Protein AF-A0A6L2PHE8-F1 (afdb_monomer)

Foldseek 3Di:
DDDDDDDDPDDPPPDDPDDPVPDDDDPDDPVVVVVVVVVVVVVVVVVVVVVVVVVVVCCVPVPPDDPCPDDDDDDPVRVVVD

Sequence (82 aa):
AAITHVRAYHPPAHHKPPTMDDLPVPQGSWKAQHDANQARYNIHLIGGVTFLALTVGYIAKSGLIDFNFFPPTLTDEEMKNM

Mean predicted aligned error: 13.43 Å

Radius of gyration: 36.27 Å; Cα contacts (8 Å, |Δi|>4): 4; chains: 1; bounding box: 77×40×94 Å

pLDDT: mean 84.85, std 13.29, range [41.81, 98.75]

Organism: Coptotermes formosanus (NCBI:txid36987)

Secondary structure (DSSP, 8-state):
--------SS---SSPPP-GGGSPPPPS-HHHHHHHHHHHHHHHHHHHHHHHHHHHHHHHHH-S-----SPPPPPHHHHHT-

Solvent-accessible surface area (backbone atoms only — not comparable to full-atom values): 5587 Å² total; per-residue (Å²): 135,87,83,80,80,78,85,72,95,62,80,86,65,98,60,84,77,93,50,83,84,75,51,89,71,86,81,77,59,68,63,60,56,50,53,54,50,49,57,54,51,52,51,52,50,51,52,51,52,52,51,50,52,52,51,53,55,45,45,75,70,65,70,82,62,85,78,72,88,59,82,87,73,81,49,75,70,57,63,73,75,109

InterPro domains:
  IPR031973 Deltamethrin resistance protein prag01 [PF16020] (21-72)

Structure (mmCIF, N/CA/C/O backbone):
data_AF-A0A6L2PHE8-F1
#
_entry.id   AF-A0A6L2PHE8-F1
#
loop_
_atom_site.group_PDB
_atom_site.id
_atom_site.type_symbol
_atom_site.label_atom_id
_atom_site.label_alt_id
_atom_site.label_comp_id
_atom_site.label_asym_id
_atom_site.label_entity_id
_atom_site.label_seq_id
_atom_site.pdbx_PDB_ins_code
_atom_site.Cartn_x
_atom_site.Cartn_y
_atom_site.Cartn_z
_atom_site.occupancy
_atom_site.B_iso_or_equiv
_atom_site.auth_seq_id
_atom_site.auth_comp_id
_atom_site.auth_asym_id
_atom_site.auth_atom_id
_atom_site.pdbx_PDB_model_num
ATOM 1 N N . ALA A 1 1 ? 47.322 -17.409 -48.442 1.00 41.81 1 ALA A N 1
ATOM 2 C CA . ALA A 1 1 ? 46.952 -17.198 -47.028 1.00 41.81 1 ALA A CA 1
ATOM 3 C C . ALA A 1 1 ? 47.222 -18.495 -46.276 1.00 41.81 1 ALA A C 1
ATOM 5 O O . ALA A 1 1 ? 46.719 -19.525 -46.703 1.00 41.81 1 ALA A O 1
ATOM 6 N N . ALA A 1 2 ? 48.089 -18.481 -45.262 1.00 44.62 2 ALA A N 1
ATOM 7 C CA . ALA A 1 2 ? 48.450 -19.686 -44.515 1.00 44.62 2 ALA A CA 1
ATOM 8 C C . ALA A 1 2 ? 47.407 -19.951 -43.418 1.00 44.62 2 ALA A C 1
ATOM 10 O O . ALA A 1 2 ? 47.146 -19.073 -42.599 1.00 44.62 2 ALA A O 1
ATOM 11 N N . ILE A 1 3 ? 46.800 -21.140 -43.420 1.00 59.12 3 ILE A N 1
ATOM 12 C CA . ILE A 1 3 ? 45.909 -21.591 -42.347 1.00 59.12 3 ILE A CA 1
ATOM 13 C C . ILE A 1 3 ? 46.792 -22.164 -41.237 1.00 59.12 3 ILE A C 1
ATOM 15 O O . ILE A 1 3 ? 47.334 -23.262 -41.358 1.00 59.12 3 ILE A O 1
ATOM 19 N N . THR A 1 4 ? 46.971 -21.400 -40.162 1.00 60.81 4 THR A N 1
ATOM 20 C CA . THR A 1 4 ? 47.651 -21.871 -38.953 1.00 60.81 4 THR A CA 1
ATOM 21 C C . THR A 1 4 ? 46.747 -22.872 -38.237 1.00 60.81 4 THR A C 1
ATOM 23 O O . THR A 1 4 ? 45.787 -22.490 -37.572 1.00 60.81 4 THR A O 1
ATOM 26 N N . HIS A 1 5 ? 47.044 -24.166 -38.361 1.00 57.34 5 HIS A N 1
ATOM 27 C CA . HIS A 1 5 ? 46.414 -25.198 -37.541 1.00 57.34 5 HIS A CA 1
ATOM 28 C C . HIS A 1 5 ? 46.953 -25.114 -36.108 1.00 57.34 5 HIS A C 1
ATOM 30 O O . HIS A 1 5 ? 48.077 -25.530 -35.826 1.00 57.34 5 HIS A O 1
ATOM 36 N N . VAL A 1 6 ? 46.147 -24.581 -35.191 1.00 61.78 6 VAL A N 1
ATOM 37 C CA . VAL A 1 6 ? 46.410 -24.666 -33.751 1.00 61.78 6 VAL A CA 1
ATOM 38 C C . VAL A 1 6 ? 46.255 -26.133 -33.335 1.00 61.78 6 VAL A C 1
ATOM 40 O O . VAL A 1 6 ? 45.173 -26.706 -33.455 1.00 61.78 6 VAL A O 1
ATOM 43 N N . ARG A 1 7 ? 47.341 -26.774 -32.884 1.00 59.75 7 ARG A N 1
ATOM 44 C CA . ARG A 1 7 ? 47.286 -28.139 -32.337 1.00 59.75 7 ARG A CA 1
ATOM 45 C C . 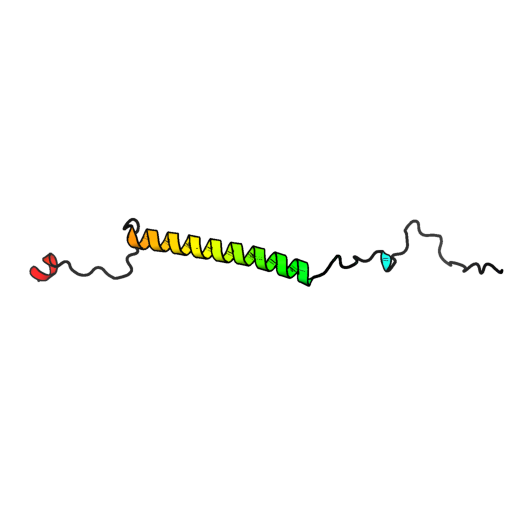ARG A 1 7 ? 46.566 -28.111 -30.987 1.00 59.75 7 ARG A C 1
ATOM 47 O O . ARG A 1 7 ? 47.109 -27.592 -30.017 1.00 59.75 7 ARG A O 1
ATOM 54 N N . ALA A 1 8 ? 45.376 -28.698 -30.912 1.00 59.91 8 ALA A N 1
ATOM 55 C CA . ALA A 1 8 ? 44.736 -29.018 -29.639 1.00 59.91 8 ALA A CA 1
ATOM 56 C C . ALA A 1 8 ? 45.344 -30.321 -29.077 1.00 59.91 8 ALA A C 1
ATOM 58 O O . ALA A 1 8 ? 45.394 -31.327 -29.778 1.00 59.91 8 ALA A O 1
ATOM 59 N N . TYR A 1 9 ? 45.840 -30.297 -27.834 1.00 59.53 9 TYR A N 1
ATOM 60 C CA . TYR A 1 9 ? 46.505 -31.439 -27.170 1.00 59.53 9 TYR A CA 1
ATOM 61 C C . TYR A 1 9 ? 45.523 -32.489 -26.609 1.00 59.53 9 TYR A C 1
ATOM 63 O O . TYR A 1 9 ? 45.934 -33.575 -26.214 1.00 59.53 9 TYR A O 1
ATOM 71 N N . HIS A 1 10 ? 44.220 -32.199 -26.596 1.00 61.66 10 HIS A N 1
ATOM 72 C CA . HIS A 1 10 ? 43.192 -33.098 -26.074 1.00 61.66 10 HIS A CA 1
ATOM 73 C C . HIS A 1 10 ? 42.248 -33.559 -27.194 1.00 61.66 10 HIS A C 1
ATOM 75 O O . HIS A 1 10 ? 41.954 -32.762 -28.092 1.00 61.66 10 HIS A O 1
ATOM 81 N N . PRO A 1 11 ? 41.763 -34.818 -27.158 1.00 65.25 11 PRO A N 1
ATOM 82 C CA . PRO A 1 11 ? 40.727 -35.281 -28.076 1.00 65.25 11 PRO A CA 1
ATOM 83 C C . PRO A 1 11 ? 39.512 -34.341 -28.007 1.00 65.25 11 PRO A C 1
ATOM 85 O O . PRO A 1 11 ? 39.214 -33.834 -26.921 1.00 65.25 11 PRO A O 1
ATOM 88 N N . PRO A 1 12 ? 38.825 -34.075 -29.136 1.00 66.06 12 PRO A N 1
ATOM 89 C CA . PRO A 1 12 ? 37.693 -33.161 -29.165 1.00 66.06 12 PRO A CA 1
ATOM 90 C C . PRO A 1 12 ? 36.634 -33.678 -28.198 1.00 66.06 12 PRO A C 1
ATOM 92 O O . PRO A 1 12 ? 36.030 -34.728 -28.415 1.00 66.06 12 PRO A O 1
ATOM 95 N N . ALA A 1 13 ? 36.456 -32.970 -27.088 1.00 67.44 13 ALA A N 1
ATOM 96 C CA . ALA A 1 13 ? 35.439 -33.326 -26.128 1.00 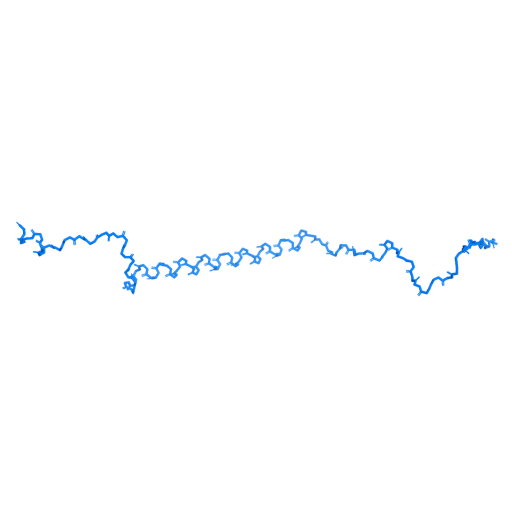67.44 13 ALA A CA 1
ATOM 97 C C . ALA A 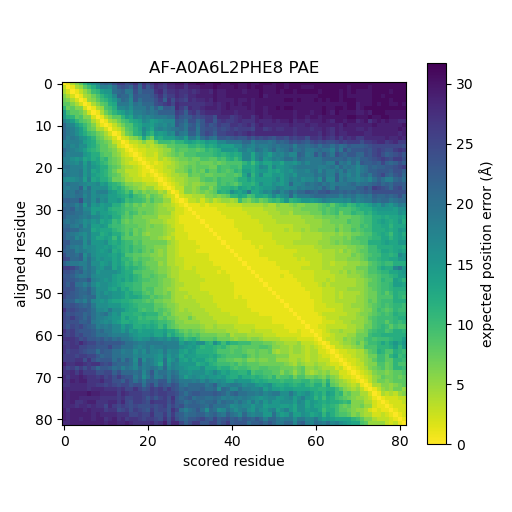1 13 ? 34.065 -33.198 -26.804 1.00 67.44 13 ALA A C 1
ATOM 99 O O . ALA A 1 13 ? 33.818 -32.245 -27.541 1.00 67.44 13 ALA A O 1
ATOM 100 N N . HIS A 1 14 ? 33.153 -34.138 -26.549 1.00 75.06 14 HIS A N 1
ATOM 101 C CA . HIS A 1 14 ? 31.797 -34.131 -27.120 1.00 75.06 14 HIS A CA 1
ATOM 102 C C . HIS A 1 14 ? 30.901 -32.982 -26.606 1.00 75.06 14 HIS A C 1
ATOM 104 O O . HIS A 1 14 ? 29.700 -32.981 -26.860 1.00 75.06 14 HIS A O 1
ATOM 110 N N . HIS A 1 15 ? 31.454 -32.015 -25.870 1.00 75.31 15 HIS A N 1
ATOM 111 C CA . HIS A 1 15 ? 30.734 -30.872 -25.323 1.00 75.31 15 HIS A CA 1
ATOM 112 C C . HIS A 1 15 ? 31.301 -29.558 -25.866 1.00 75.31 15 HIS A C 1
ATOM 114 O O . HIS A 1 15 ? 32.513 -29.394 -26.008 1.00 75.31 15 HIS A O 1
ATOM 120 N N . LYS A 1 16 ? 30.404 -28.608 -26.151 1.00 80.12 16 LYS A N 1
ATOM 121 C CA . LYS A 1 16 ? 30.765 -27.228 -26.491 1.00 80.12 16 LYS A CA 1
ATOM 122 C C . LYS A 1 16 ? 31.506 -26.614 -25.286 1.00 80.12 16 LYS A C 1
ATOM 124 O O . LYS A 1 16 ? 30.948 -26.646 -24.188 1.00 80.12 16 LYS A O 1
ATOM 129 N N . PRO A 1 17 ? 32.727 -26.071 -25.449 1.00 84.19 17 PRO A N 1
ATOM 130 C CA . PRO A 1 17 ? 33.390 -25.328 -24.383 1.00 84.19 17 PRO A CA 1
ATOM 131 C C . PRO A 1 17 ? 32.511 -24.150 -23.936 1.00 84.19 17 PRO A C 1
ATOM 133 O O . PRO A 1 17 ? 31.956 -23.477 -24.809 1.00 84.19 17 PRO A O 1
ATOM 136 N N . PRO A 1 18 ? 32.369 -23.890 -22.624 1.00 84.38 18 PRO A N 1
ATOM 137 C CA . PRO A 1 18 ? 31.604 -22.745 -22.152 1.00 84.38 18 PRO A CA 1
ATOM 138 C C . PRO A 1 18 ? 32.248 -21.452 -22.660 1.00 84.38 18 PRO A C 1
ATOM 140 O O . PRO A 1 18 ? 33.457 -21.245 -22.541 1.00 84.38 18 PRO A O 1
ATOM 143 N N . THR A 1 19 ? 31.426 -20.594 -23.249 1.00 86.06 19 THR A N 1
ATOM 144 C CA . THR A 1 19 ? 31.802 -19.290 -23.800 1.00 86.06 19 THR A CA 1
ATOM 145 C C . THR A 1 19 ? 31.129 -18.175 -23.006 1.00 86.06 19 THR A C 1
ATOM 147 O O . THR A 1 19 ? 30.110 -18.396 -22.357 1.00 86.06 19 THR A O 1
ATOM 150 N N . MET A 1 20 ? 31.682 -16.959 -23.057 1.00 88.12 20 MET A N 1
ATOM 151 C CA . MET A 1 20 ? 31.056 -15.787 -22.421 1.00 88.12 20 MET A CA 1
ATOM 152 C C . MET A 1 20 ? 29.643 -15.523 -22.978 1.00 88.12 20 MET A C 1
ATOM 154 O O . MET A 1 20 ? 28.789 -15.003 -22.268 1.00 88.12 20 MET A O 1
ATOM 158 N N . ASP A 1 21 ? 29.384 -15.951 -24.216 1.00 85.94 21 ASP A N 1
ATOM 159 C CA . ASP A 1 21 ? 28.079 -15.867 -24.880 1.00 85.94 21 ASP A CA 1
ATOM 160 C C . ASP A 1 21 ? 27.017 -16.792 -24.262 1.00 85.94 21 ASP A C 1
ATOM 162 O O . ASP A 1 21 ? 25.827 -16.605 -24.501 1.00 85.94 21 ASP A O 1
ATOM 166 N N . ASP A 1 22 ? 27.423 -17.786 -23.462 1.00 87.44 22 ASP A N 1
ATOM 167 C CA . ASP A 1 22 ? 26.500 -18.670 -22.741 1.00 87.44 22 ASP A CA 1
ATOM 168 C C . ASP A 1 22 ? 25.992 -18.034 -21.428 1.00 87.44 22 ASP A C 1
ATOM 170 O O . ASP A 1 22 ? 25.162 -18.622 -20.730 1.00 87.44 22 ASP A O 1
ATOM 174 N N . LEU A 1 23 ? 26.477 -16.838 -21.066 1.00 88.75 23 LEU A N 1
ATOM 175 C CA . LEU A 1 23 ? 26.000 -16.115 -19.891 1.00 88.75 23 LEU A CA 1
ATOM 176 C C . LEU A 1 23 ? 24.641 -15.445 -20.145 1.00 88.75 23 LEU A C 1
ATOM 178 O O . LEU A 1 23 ? 24.375 -14.954 -21.245 1.00 88.75 23 LEU A O 1
ATOM 182 N N . PRO A 1 24 ? 23.780 -15.344 -19.116 1.00 86.31 24 PRO A N 1
ATOM 183 C CA . PRO A 1 24 ? 22.542 -14.591 -19.226 1.00 86.31 24 PRO A CA 1
ATOM 184 C C . PRO A 1 24 ? 22.850 -13.113 -19.484 1.00 86.31 24 PRO A C 1
ATOM 186 O O . PRO A 1 24 ? 23.424 -12.418 -18.645 1.00 86.31 24 PRO A O 1
ATOM 189 N N . VAL A 1 25 ? 22.433 -12.622 -20.649 1.00 84.19 25 VAL A N 1
ATOM 190 C CA . VAL A 1 25 ? 22.500 -11.199 -20.978 1.00 84.19 25 VAL A CA 1
ATOM 191 C C . VAL A 1 25 ? 21.349 -10.486 -20.261 1.00 84.19 25 VAL A C 1
ATOM 193 O O . VAL A 1 25 ? 20.201 -10.931 -20.381 1.00 84.19 25 VAL A O 1
ATOM 196 N N . PRO A 1 26 ? 21.606 -9.391 -19.520 1.00 82.25 26 PRO A N 1
ATOM 197 C CA . PRO A 1 26 ? 20.548 -8.601 -18.906 1.00 82.25 26 PRO A CA 1
ATOM 198 C C . PRO A 1 26 ? 19.526 -8.168 -19.961 1.00 82.25 26 PRO A C 1
ATOM 200 O O . PRO A 1 26 ? 19.877 -7.518 -20.946 1.00 82.25 26 PRO A O 1
ATOM 203 N N . GLN A 1 27 ? 18.261 -8.543 -19.771 1.00 78.00 27 GLN A N 1
ATOM 204 C CA . GLN A 1 27 ? 17.196 -8.179 -20.700 1.00 78.00 27 GLN A CA 1
ATOM 205 C C . GLN A 1 27 ? 16.491 -6.905 -20.232 1.00 78.00 27 GLN A C 1
ATOM 207 O O . GLN A 1 27 ? 15.886 -6.868 -19.161 1.00 78.00 27 GLN A O 1
ATOM 212 N N . GLY A 1 28 ? 16.539 -5.870 -21.071 1.00 85.88 28 GLY A N 1
ATOM 213 C CA . GLY A 1 28 ? 15.822 -4.615 -20.858 1.00 85.88 28 GLY A CA 1
ATOM 214 C C . GLY A 1 28 ? 16.416 -3.703 -19.778 1.00 85.88 28 GLY A C 1
ATOM 215 O O . GLY A 1 28 ? 17.495 -3.931 -19.234 1.00 85.88 28 GLY A O 1
ATOM 216 N N . SER A 1 29 ? 15.698 -2.614 -19.490 1.00 90.25 29 SER A N 1
ATOM 217 C CA . SER A 1 29 ? 16.077 -1.653 -18.452 1.00 90.25 29 SER A CA 1
ATOM 218 C C . SER A 1 29 ? 15.541 -2.098 -17.095 1.00 90.25 29 SER A C 1
ATOM 220 O O . SER A 1 29 ? 14.325 -2.137 -16.891 1.00 90.25 29 SER A O 1
ATOM 222 N N . TRP A 1 30 ? 16.446 -2.349 -16.144 1.00 90.12 30 TRP A N 1
ATOM 223 C CA . TRP A 1 30 ? 16.096 -2.616 -14.744 1.00 90.12 30 TRP A CA 1
ATOM 224 C C . TRP A 1 30 ? 15.127 -1.567 -14.187 1.00 90.12 30 TRP A C 1
ATOM 226 O O . TRP A 1 30 ? 14.155 -1.909 -13.517 1.00 90.12 30 TRP A O 1
ATOM 236 N N . LYS A 1 31 ? 15.346 -0.290 -14.526 1.00 94.69 31 LYS A N 1
ATOM 237 C CA . LYS A 1 31 ? 14.521 0.818 -14.040 1.00 94.69 31 LYS A CA 1
ATOM 238 C C . LYS A 1 31 ? 13.072 0.698 -14.510 1.00 94.69 31 LYS A C 1
ATOM 240 O O . LYS A 1 31 ? 12.165 0.884 -13.714 1.00 94.69 31 LYS A O 1
ATOM 245 N N . ALA A 1 32 ? 12.848 0.346 -15.775 1.00 94.50 32 ALA A N 1
ATOM 246 C CA . ALA A 1 32 ? 11.494 0.195 -16.307 1.00 94.50 32 ALA A CA 1
ATOM 247 C C . ALA A 1 32 ? 10.729 -0.936 -15.600 1.00 94.50 32 ALA A C 1
ATOM 249 O O . ALA A 1 32 ? 9.565 -0.770 -15.236 1.00 94.50 32 ALA A O 1
ATOM 250 N N . GLN A 1 33 ? 11.395 -2.069 -15.356 1.00 93.38 33 GLN A N 1
ATOM 251 C CA . GLN A 1 33 ? 10.796 -3.189 -14.632 1.00 93.38 33 GLN A CA 1
ATOM 252 C C . GLN A 1 33 ? 10.545 -2.847 -13.156 1.00 93.38 33 GLN A C 1
ATOM 254 O O . GLN A 1 33 ? 9.488 -3.170 -12.615 1.00 93.38 33 GLN A O 1
ATOM 259 N N . HIS A 1 34 ? 11.488 -2.158 -12.512 1.00 95.31 34 HIS A N 1
ATOM 260 C CA . HIS A 1 34 ? 11.337 -1.679 -11.144 1.00 95.31 34 HIS A CA 1
ATOM 261 C C . HIS A 1 34 ? 10.153 -0.713 -11.010 1.00 95.31 34 HIS A C 1
ATOM 263 O O . HIS A 1 34 ? 9.302 -0.913 -10.147 1.00 95.31 34 HIS A O 1
ATOM 269 N N . ASP A 1 35 ? 10.054 0.286 -11.888 1.00 97.00 35 ASP A N 1
ATOM 270 C CA . ASP A 1 35 ? 8.990 1.292 -11.852 1.00 97.00 35 ASP A CA 1
ATOM 271 C C . ASP A 1 35 ? 7.604 0.648 -12.070 1.00 97.00 35 ASP A C 1
ATOM 273 O O . ASP A 1 35 ? 6.648 0.968 -11.359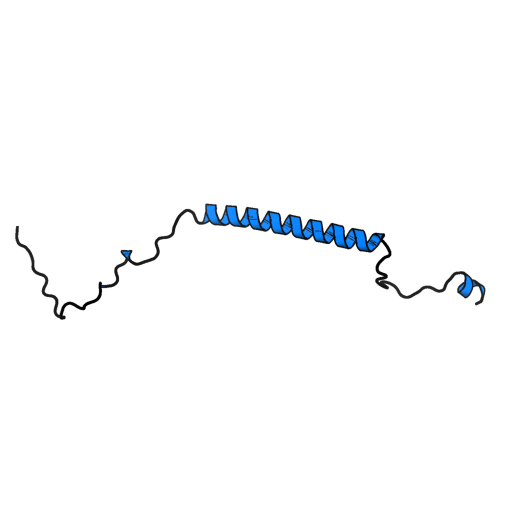 1.00 97.00 35 ASP A O 1
ATOM 277 N N . ALA A 1 36 ? 7.498 -0.334 -12.975 1.00 96.38 36 ALA A N 1
ATOM 278 C CA . ALA A 1 36 ? 6.271 -1.110 -13.175 1.00 96.38 36 ALA A CA 1
ATOM 279 C C . ALA A 1 36 ? 5.874 -1.924 -11.929 1.00 96.38 36 ALA A C 1
ATOM 281 O O . ALA A 1 36 ? 4.703 -1.956 -11.538 1.00 96.38 36 ALA A O 1
ATOM 282 N N . ASN A 1 37 ? 6.851 -2.555 -11.273 1.00 96.69 37 ASN A N 1
ATOM 283 C CA . ASN A 1 37 ? 6.619 -3.311 -10.04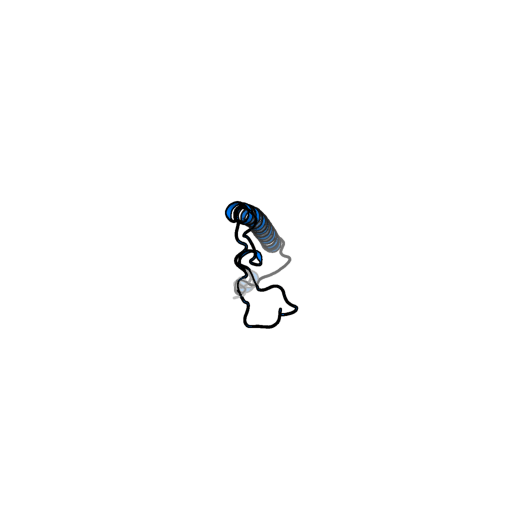5 1.00 96.69 37 ASN A CA 1
ATOM 284 C C . ASN A 1 37 ? 6.204 -2.395 -8.885 1.00 96.69 37 ASN A C 1
ATOM 286 O O . ASN A 1 37 ? 5.271 -2.724 -8.156 1.00 96.69 37 ASN A O 1
ATOM 290 N N . GLN A 1 38 ? 6.834 -1.226 -8.748 1.00 97.81 38 GLN A N 1
ATOM 291 C CA . GLN A 1 38 ? 6.473 -0.228 -7.738 1.00 97.81 38 GLN A CA 1
ATOM 292 C C . GLN A 1 38 ? 5.029 0.247 -7.903 1.00 97.81 38 GLN A C 1
ATOM 294 O O . GLN A 1 38 ? 4.271 0.260 -6.934 1.00 97.81 38 GLN A O 1
ATOM 299 N N . ALA A 1 39 ? 4.610 0.569 -9.130 1.00 97.69 39 ALA A N 1
ATOM 300 C CA . ALA A 1 39 ? 3.228 0.958 -9.403 1.00 97.69 39 ALA A CA 1
ATOM 301 C C . ALA A 1 39 ? 2.237 -0.142 -8.986 1.00 97.69 39 ALA A C 1
ATOM 303 O O . ALA A 1 39 ? 1.241 0.134 -8.314 1.00 97.69 39 ALA A O 1
ATOM 304 N N . ARG A 1 40 ? 2.544 -1.405 -9.312 1.00 98.19 40 ARG A N 1
ATOM 305 C CA . ARG A 1 40 ? 1.724 -2.553 -8.9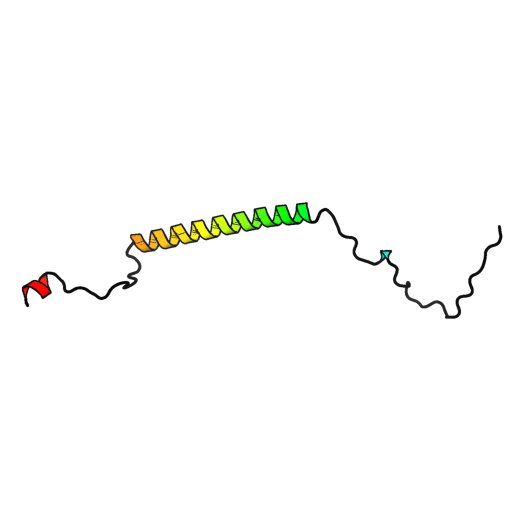11 1.00 98.19 40 ARG A CA 1
ATOM 306 C C . ARG A 1 40 ? 1.631 -2.680 -7.392 1.00 98.19 40 ARG A C 1
ATOM 308 O O . ARG A 1 40 ? 0.527 -2.841 -6.874 1.00 98.19 40 ARG A O 1
ATOM 315 N N . TYR A 1 41 ? 2.749 -2.619 -6.676 1.00 98.19 41 TYR A N 1
ATOM 316 C CA . TYR A 1 41 ? 2.750 -2.780 -5.222 1.00 98.19 41 TYR A CA 1
ATOM 317 C C . TYR A 1 41 ? 2.071 -1.617 -4.504 1.00 98.19 41 TYR A C 1
ATOM 319 O O . TYR A 1 41 ? 1.309 -1.858 -3.572 1.00 98.19 41 TYR A O 1
ATOM 327 N N . ASN A 1 42 ? 2.237 -0.386 -4.985 1.00 98.12 42 ASN A N 1
ATOM 328 C CA . ASN A 1 42 ? 1.552 0.775 -4.421 1.00 98.12 42 ASN A CA 1
ATOM 329 C C . ASN A 1 42 ? 0.027 0.665 -4.554 1.00 98.12 42 ASN A C 1
ATOM 331 O O . ASN A 1 42 ? -0.691 1.003 -3.617 1.00 98.12 42 ASN A O 1
ATOM 335 N N . ILE A 1 43 ? -0.482 0.118 -5.664 1.00 98.44 43 ILE A N 1
ATOM 336 C CA . ILE A 1 43 ? -1.919 -0.164 -5.820 1.00 98.44 43 ILE A CA 1
ATOM 337 C C . ILE A 1 43 ? -2.397 -1.189 -4.783 1.00 98.44 43 ILE A C 1
ATOM 339 O O . ILE A 1 43 ? -3.437 -0.984 -4.159 1.00 98.44 43 ILE A O 1
ATOM 343 N N . HIS A 1 44 ? -1.641 -2.271 -4.564 1.00 98.44 44 HIS A N 1
ATOM 344 C CA . HIS A 1 44 ? -2.000 -3.281 -3.560 1.00 98.44 44 HIS A CA 1
ATOM 345 C C . HIS A 1 44 ? -1.950 -2.704 -2.144 1.00 98.44 44 HIS A C 1
ATOM 347 O O . HIS A 1 44 ? -2.836 -2.984 -1.341 1.00 98.44 44 HIS A O 1
ATOM 353 N N . LEU A 1 45 ? -0.950 -1.869 -1.854 1.00 98.38 45 LEU A N 1
ATOM 354 C CA . LEU A 1 45 ? -0.810 -1.196 -0.569 1.00 98.38 45 LEU A CA 1
ATOM 355 C C . LEU A 1 45 ? -2.010 -0.286 -0.295 1.00 98.38 45 LEU A C 1
ATOM 357 O O . LEU A 1 45 ? -2.640 -0.413 0.751 1.00 98.38 45 LEU A O 1
ATOM 361 N N . ILE A 1 46 ? -2.363 0.584 -1.244 1.00 98.56 46 ILE A N 1
ATOM 362 C CA . ILE A 1 46 ? -3.515 1.485 -1.113 1.00 98.56 46 ILE A CA 1
ATOM 363 C C . ILE A 1 46 ? -4.800 0.671 -0.951 1.00 98.56 46 ILE A C 1
ATOM 365 O O . ILE A 1 46 ? -5.550 0.901 -0.007 1.00 98.56 46 ILE A O 1
ATOM 369 N N . GLY A 1 47 ? -5.025 -0.325 -1.813 1.00 98.69 47 GLY A N 1
ATOM 370 C CA . GLY A 1 47 ? -6.214 -1.174 -1.746 1.00 98.69 47 GLY A CA 1
ATOM 371 C C . GLY A 1 47 ? -6.349 -1.899 -0.405 1.00 98.69 47 GLY A C 1
ATOM 372 O O . GLY A 1 47 ? -7.417 -1.867 0.206 1.00 98.69 47 GLY A O 1
ATOM 373 N N . GLY A 1 48 ? -5.262 -2.497 0.089 1.00 98.50 48 GLY A N 1
ATOM 374 C CA . GLY A 1 48 ? -5.235 -3.196 1.374 1.00 98.50 48 GLY A CA 1
ATOM 375 C C . GLY A 1 48 ? -5.468 -2.266 2.565 1.00 98.50 48 GLY A C 1
ATOM 376 O O . GLY A 1 48 ? -6.287 -2.575 3.430 1.00 98.50 48 GLY A O 1
ATOM 377 N N . VAL A 1 49 ? -4.810 -1.103 2.592 1.00 98.69 49 VAL A N 1
ATOM 378 C CA . VAL A 1 49 ? -4.983 -0.106 3.662 1.00 98.69 49 VAL A CA 1
ATOM 379 C C . VAL A 1 49 ? -6.407 0.448 3.671 1.00 98.69 49 VAL A C 1
ATOM 381 O O . VAL A 1 49 ? -7.022 0.529 4.733 1.00 98.69 49 VAL A O 1
ATOM 384 N N . THR A 1 50 ? -6.968 0.783 2.506 1.00 98.75 50 THR A N 1
ATOM 385 C CA . THR A 1 50 ? -8.349 1.269 2.404 1.00 98.75 50 THR A CA 1
ATOM 386 C C . THR A 1 50 ? -9.351 0.209 2.853 1.00 98.75 50 THR A C 1
ATOM 388 O O . THR A 1 50 ? -10.236 0.513 3.652 1.00 98.75 50 THR A O 1
ATOM 391 N N . PHE A 1 51 ? -9.202 -1.036 2.396 1.00 98.56 51 PHE A N 1
ATOM 392 C CA . PHE A 1 51 ? -10.080 -2.132 2.806 1.00 98.56 51 PHE A CA 1
ATOM 393 C C . PHE A 1 51 ? -10.037 -2.366 4.321 1.00 98.56 51 PHE A C 1
ATOM 395 O O . PHE A 1 51 ? -11.084 -2.473 4.965 1.00 98.56 51 PHE A O 1
ATOM 402 N N . LEU A 1 52 ? -8.836 -2.388 4.907 1.00 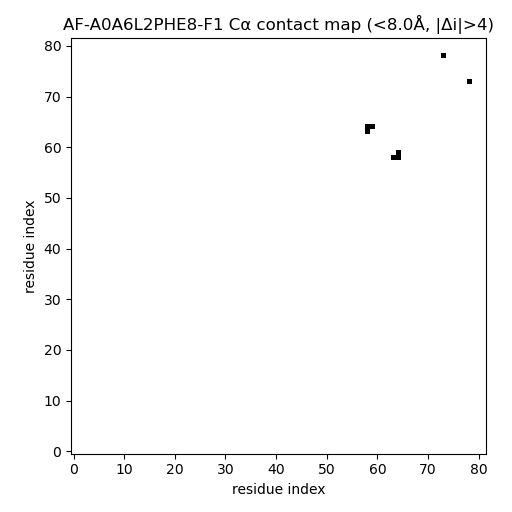98.06 52 LEU A N 1
ATOM 403 C CA . LEU A 1 52 ? -8.661 -2.564 6.346 1.00 98.06 52 LEU A CA 1
ATOM 404 C C . LEU A 1 52 ? -9.301 -1.414 7.133 1.00 98.06 52 LEU A C 1
ATOM 406 O O . LEU A 1 52 ? -10.046 -1.663 8.079 1.00 98.06 52 LEU A O 1
ATOM 410 N N . ALA A 1 53 ? -9.058 -0.166 6.725 1.00 98.31 53 ALA A N 1
ATOM 411 C CA . ALA A 1 53 ? -9.609 1.011 7.389 1.00 98.31 53 ALA A CA 1
ATOM 412 C C . ALA A 1 53 ? -11.145 1.019 7.370 1.00 98.31 53 ALA A C 1
ATOM 414 O O . ALA A 1 53 ? -11.773 1.286 8.396 1.00 98.31 53 ALA A O 1
ATOM 415 N N . LEU A 1 54 ? -11.754 0.677 6.230 1.00 98.06 54 LEU A N 1
ATOM 416 C CA . LEU A 1 54 ? -13.209 0.561 6.112 1.00 98.06 54 LEU A CA 1
ATOM 417 C C . LEU A 1 54 ? -13.760 -0.560 6.995 1.00 98.06 54 LEU A C 1
ATOM 419 O O . LEU A 1 54 ? -14.754 -0.356 7.686 1.00 98.06 54 LEU A O 1
ATOM 423 N N . THR A 1 55 ? -13.098 -1.716 7.009 1.00 96.50 55 THR A N 1
ATOM 424 C CA . THR A 1 55 ? -13.517 -2.869 7.815 1.00 96.50 55 THR A CA 1
ATOM 425 C C . THR A 1 55 ? -13.481 -2.540 9.307 1.00 96.50 55 THR A C 1
ATOM 427 O O . THR A 1 55 ? -14.481 -2.714 10.001 1.00 96.50 55 THR A O 1
ATOM 430 N N . VAL A 1 56 ? -12.365 -1.996 9.801 1.00 94.31 56 VAL A N 1
ATOM 431 C CA . VAL A 1 56 ? -12.221 -1.605 11.212 1.00 94.31 56 VAL A CA 1
ATOM 432 C C . VAL A 1 56 ? -13.213 -0.499 11.573 1.00 94.31 56 VAL A C 1
ATOM 434 O O . VAL A 1 56 ? -13.888 -0.592 12.596 1.00 94.31 56 VAL A O 1
ATOM 437 N N . GLY A 1 57 ? -13.351 0.522 10.722 1.00 93.81 57 GLY A N 1
ATOM 438 C CA . GLY A 1 57 ? -14.288 1.622 10.944 1.00 93.81 57 GLY A CA 1
ATOM 439 C C . GLY A 1 57 ? -15.750 1.170 10.978 1.00 93.81 57 GLY A C 1
ATOM 440 O O . GLY A 1 57 ? -16.528 1.671 11.789 1.00 93.81 57 GLY A O 1
ATOM 441 N N . TYR A 1 58 ? -16.120 0.201 10.137 1.00 95.44 58 TYR A N 1
ATOM 442 C CA . TYR A 1 58 ? -17.443 -0.412 10.164 1.00 95.44 58 TYR A CA 1
ATOM 443 C C . TYR A 1 58 ? -17.674 -1.172 11.471 1.00 95.44 58 TYR A C 1
ATOM 445 O O . TYR A 1 58 ? -18.652 -0.897 12.166 1.00 95.44 58 TYR A O 1
ATOM 453 N N . ILE A 1 59 ? -16.752 -2.065 11.850 1.00 93.75 59 ILE A N 1
ATOM 454 C CA . ILE A 1 59 ? -16.870 -2.865 13.076 1.00 93.75 59 ILE A CA 1
ATOM 455 C C . ILE A 1 59 ? -17.015 -1.951 14.297 1.00 93.75 59 ILE A C 1
ATOM 457 O O . ILE A 1 59 ? -17.960 -2.122 15.067 1.00 93.75 59 ILE A O 1
ATOM 461 N N . ALA A 1 60 ? -16.159 -0.931 14.413 1.00 88.50 60 ALA A N 1
ATOM 462 C CA . ALA A 1 60 ? -16.162 0.015 15.526 1.00 88.50 60 ALA A CA 1
ATOM 463 C C . ALA A 1 60 ? -17.490 0.779 15.691 1.00 88.50 60 ALA A C 1
ATOM 465 O O . ALA A 1 60 ? -17.836 1.159 16.804 1.00 88.50 60 ALA A O 1
ATOM 466 N N . LYS A 1 61 ? -18.242 1.011 14.605 1.00 89.94 61 LYS A N 1
ATOM 467 C CA . LYS A 1 61 ? -19.545 1.702 14.654 1.00 89.94 61 LYS A CA 1
ATOM 468 C C . LYS A 1 61 ? -20.744 0.766 14.743 1.00 89.94 61 LYS A C 1
ATOM 470 O O . LYS A 1 61 ? -21.811 1.186 15.172 1.00 89.94 61 LYS A O 1
ATOM 475 N N . SER A 1 62 ? -20.590 -0.471 14.288 1.00 90.94 62 SER A N 1
ATOM 476 C CA . SER A 1 62 ? -21.703 -1.405 14.115 1.00 90.94 62 SER A CA 1
ATOM 477 C C . SER A 1 62 ? -22.257 -1.975 15.424 1.00 90.94 62 SER A C 1
ATOM 479 O O . SER A 1 62 ? -23.385 -2.455 15.438 1.00 90.94 62 SER A O 1
ATOM 481 N N . GLY A 1 63 ? -21.467 -1.970 16.502 1.00 84.94 63 GLY A N 1
ATOM 482 C CA . GLY A 1 63 ? -21.825 -2.649 17.750 1.00 84.94 63 GLY A CA 1
ATOM 483 C C . GLY A 1 63 ? -21.849 -4.181 17.646 1.00 84.94 63 GLY A C 1
ATOM 484 O O . GLY A 1 63 ? -22.281 -4.831 18.590 1.00 84.94 63 GLY A O 1
ATOM 485 N N . LEU A 1 64 ? -21.386 -4.776 16.532 1.00 87.31 64 LEU A N 1
ATOM 486 C CA . LEU A 1 64 ? -21.311 -6.239 16.385 1.00 87.31 64 LEU A CA 1
ATOM 487 C C . LEU A 1 64 ? -20.273 -6.884 17.311 1.00 87.31 64 LEU A C 1
ATOM 489 O O . LEU A 1 64 ? -20.407 -8.058 17.645 1.00 87.31 64 LEU A O 1
ATOM 493 N N . ILE A 1 65 ? -19.213 -6.155 17.660 1.00 87.69 65 ILE A N 1
ATOM 494 C CA . ILE A 1 65 ? -18.112 -6.656 18.482 1.00 87.69 65 ILE A CA 1
ATOM 495 C C . ILE A 1 65 ? -17.914 -5.694 19.646 1.00 87.69 65 ILE A C 1
ATOM 497 O O . ILE A 1 65 ? -17.637 -4.513 19.433 1.00 87.69 65 ILE A O 1
ATOM 501 N N . ASP A 1 66 ? -18.024 -6.218 20.864 1.00 85.06 66 ASP A N 1
ATOM 502 C CA . ASP A 1 66 ? -17.599 -5.523 22.071 1.00 85.06 66 ASP A CA 1
ATOM 503 C C . ASP A 1 66 ? -16.148 -5.892 22.393 1.00 85.06 66 ASP A C 1
ATOM 505 O O . ASP A 1 66 ? -15.823 -7.016 22.780 1.00 85.06 66 ASP A O 1
ATOM 509 N N . PHE A 1 67 ? -15.259 -4.925 22.203 1.00 83.50 67 PHE A N 1
ATOM 510 C CA . PHE A 1 67 ? -13.829 -5.101 22.418 1.00 83.50 67 PHE A CA 1
ATOM 511 C C . PHE A 1 67 ? -13.409 -4.988 23.885 1.00 83.50 67 PHE A C 1
ATOM 513 O O . PHE A 1 67 ? -12.244 -5.254 24.171 1.00 83.50 67 PHE A O 1
ATOM 520 N N . ASN A 1 68 ? -14.307 -4.599 24.803 1.00 86.31 68 ASN A N 1
ATOM 521 C CA . ASN A 1 68 ? -14.000 -4.474 26.233 1.00 86.31 68 ASN A CA 1
ATOM 522 C C . ASN A 1 68 ? -12.720 -3.653 26.503 1.00 8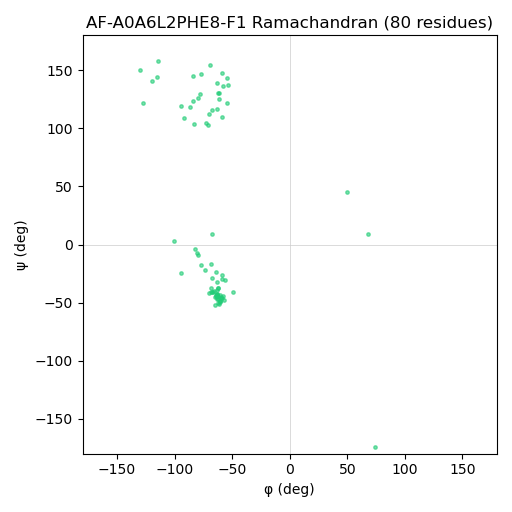6.31 68 ASN A C 1
ATOM 524 O O . ASN A 1 68 ? -11.858 -4.037 27.290 1.00 86.31 68 ASN A O 1
ATOM 528 N N . PHE A 1 69 ? -12.572 -2.512 25.817 1.00 85.44 69 PHE A N 1
ATOM 529 C CA . PHE A 1 69 ? -11.370 -1.670 25.924 1.00 85.44 69 PHE A CA 1
ATOM 530 C C . PHE A 1 69 ? -11.152 -1.081 27.322 1.00 85.44 69 PHE A C 1
ATOM 532 O O . PHE A 1 69 ? -10.024 -0.737 27.672 1.00 85.44 69 PHE A O 1
ATOM 539 N N . PHE A 1 70 ? -12.219 -0.952 28.107 1.00 84.38 70 PHE A N 1
ATOM 540 C CA . PHE A 1 70 ? -12.193 -0.374 29.442 1.00 84.38 70 PHE A CA 1
ATOM 541 C C . PHE A 1 70 ? -12.904 -1.299 30.428 1.00 84.38 70 PHE A C 1
ATOM 543 O O . PHE A 1 70 ? -13.825 -2.017 30.030 1.00 84.38 70 PHE A O 1
ATOM 550 N N . PRO A 1 71 ? -12.495 -1.288 31.709 1.00 85.25 71 PRO A N 1
ATOM 551 C CA . PRO A 1 71 ? -13.235 -1.986 32.748 1.00 85.25 71 PRO A CA 1
ATOM 552 C C . PRO A 1 71 ? -14.678 -1.459 32.821 1.00 85.25 71 PRO A C 1
ATOM 554 O O . PRO A 1 71 ? -14.903 -0.268 32.579 1.00 85.25 71 PRO A O 1
ATOM 557 N N . PRO A 1 72 ? -15.650 -2.319 33.168 1.00 80.81 72 PRO A N 1
ATOM 558 C CA . PRO A 1 72 ? -17.034 -1.900 33.305 1.00 80.81 72 PRO A CA 1
ATOM 559 C C . PRO A 1 72 ? -17.149 -0.854 34.417 1.00 80.81 72 PRO A C 1
ATOM 561 O O . PRO A 1 72 ? -16.630 -1.034 35.520 1.00 80.81 72 PRO A O 1
ATOM 564 N N . THR A 1 73 ? -17.819 0.254 34.121 1.00 82.19 73 THR A N 1
ATOM 565 C CA . THR A 1 73 ? -18.218 1.234 35.131 1.00 82.19 73 THR A CA 1
ATOM 566 C C . THR A 1 73 ? -19.519 0.785 35.777 1.00 82.19 73 THR A C 1
ATOM 568 O O . THR A 1 73 ? -20.373 0.222 35.091 1.00 82.19 73 THR A O 1
ATOM 571 N N . LEU A 1 74 ? -19.680 1.060 37.074 1.00 80.50 74 LEU A N 1
ATOM 572 C CA . LEU A 1 74 ? -20.959 0.855 37.753 1.00 80.50 74 LEU A CA 1
ATOM 573 C C . LEU A 1 74 ? -22.063 1.590 36.994 1.00 80.50 74 LEU A C 1
ATOM 575 O O . LEU A 1 74 ? -21.874 2.720 36.536 1.00 80.50 74 LEU A O 1
ATOM 579 N N . THR A 1 75 ? -23.202 0.929 36.853 1.00 83.81 75 THR A N 1
ATOM 580 C CA . THR A 1 75 ? -24.391 1.539 36.262 1.00 83.81 75 THR A CA 1
ATOM 581 C C . THR A 1 75 ? -24.963 2.602 37.203 1.00 83.81 75 THR A C 1
ATOM 583 O O . THR A 1 75 ? -24.778 2.537 38.421 1.00 83.81 75 THR A O 1
ATOM 586 N N . ASP A 1 76 ? -25.687 3.587 36.660 1.00 82.81 76 ASP A N 1
ATOM 587 C CA . ASP A 1 76 ? -26.306 4.654 37.467 1.00 82.81 76 ASP A CA 1
ATOM 588 C C . ASP A 1 76 ? -27.234 4.091 38.560 1.00 82.81 76 ASP A C 1
ATOM 590 O O . ASP A 1 76 ? -27.370 4.669 39.638 1.00 82.81 76 ASP A O 1
ATOM 594 N N . GLU A 1 77 ? -27.844 2.934 38.296 1.00 84.00 77 GLU A N 1
ATOM 595 C CA . GLU A 1 77 ? -28.703 2.197 39.227 1.00 84.00 77 GLU A CA 1
ATOM 596 C C . GLU A 1 77 ? -27.910 1.618 40.409 1.00 84.00 77 GLU A C 1
ATOM 598 O O . GLU A 1 77 ? -28.353 1.694 41.554 1.00 84.00 77 GLU A O 1
ATOM 603 N N . GLU A 1 78 ? -26.717 1.077 40.152 1.0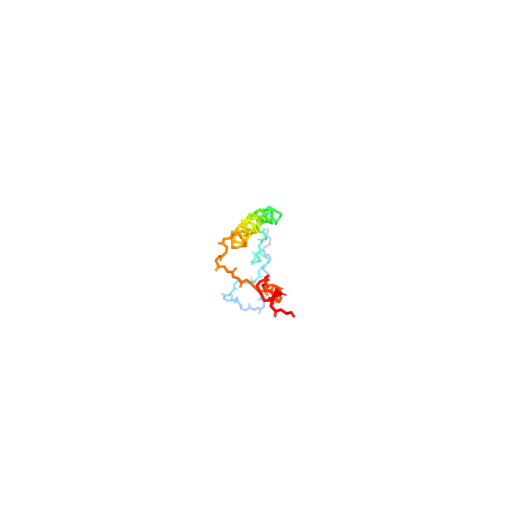0 85.94 78 GLU A N 1
ATOM 604 C CA . GLU A 1 78 ? -25.823 0.550 41.186 1.00 85.94 78 GLU A CA 1
ATOM 605 C C . GLU A 1 78 ? -25.233 1.676 42.033 1.00 85.94 78 GLU A C 1
ATOM 607 O O . GLU A 1 78 ? -25.212 1.566 43.255 1.00 85.94 78 GLU A O 1
ATOM 612 N N . MET A 1 79 ? -24.834 2.791 41.413 1.00 84.19 79 MET A N 1
ATOM 613 C CA . MET A 1 79 ? -24.327 3.961 42.139 1.00 84.19 79 MET A CA 1
ATOM 614 C C . MET A 1 79 ? -25.372 4.593 43.064 1.00 84.19 79 MET A C 1
ATOM 616 O O . MET A 1 79 ? -25.021 5.142 44.102 1.00 84.19 79 MET A O 1
ATOM 620 N N . LYS A 1 80 ? -26.656 4.537 42.692 1.00 84.81 80 LYS A N 1
ATOM 621 C CA . LYS A 1 80 ? -27.761 5.102 43.481 1.00 84.81 80 LYS A CA 1
ATOM 622 C C . LYS A 1 80 ? -28.148 4.234 44.686 1.00 84.81 80 LYS A C 1
ATOM 624 O O . LYS A 1 80 ? -28.829 4.728 45.582 1.00 84.81 80 LYS A O 1
ATOM 629 N N . ASN A 1 81 ? -27.738 2.963 44.686 1.00 85.00 81 ASN A N 1
ATOM 630 C CA . ASN A 1 81 ? -27.976 1.988 45.754 1.00 85.00 81 ASN A CA 1
ATOM 631 C C . ASN A 1 81 ? -26.759 1.790 46.687 1.00 85.00 81 ASN A C 1
ATOM 633 O O . ASN A 1 81 ? -26.827 0.946 47.583 1.00 85.00 81 ASN A O 1
ATOM 637 N N . MET A 1 82 ? -25.667 2.538 46.479 1.00 73.44 82 MET A N 1
ATOM 638 C CA . MET A 1 82 ? -24.527 2.659 47.405 1.00 73.44 82 MET A CA 1
ATOM 639 C C . MET A 1 82 ? -24.744 3.803 48.398 1.00 73.44 82 MET A C 1
ATOM 641 O O . MET A 1 82 ? -24.313 3.638 49.561 1.00 73.44 82 MET A O 1
#